Protein AF-A0A6I4XW15-F1 (afdb_monomer_lite)

pLDDT: mean 86.16, std 13.47, range [37.16, 97.31]

Secondary structure (DSSP, 8-state):
---SSTT---HHHHHHHH-----PPP----TT--TT--SS---EEEEESS-SSPPPTTS--EEPPHHHHHHHHHTSS--------STT---EEEEE--HHHHHHHH-HHHHTT--HHHHHHHHHHH---EEEEEEE----SS--EEEEEEEEGGGTEEEEEEEEE-SS-EEEEEEE--GGG---

Sequence (184 aa):
LQIDLNDRMTKADGISLLAKPTTVKLKLDFNGKTAGNTATNANSYSTDFTAKILKKPTDVWEEVSQADYNKMASRDDEGVKTGSTQSGVIPQQLAAFNLVEAAKKLIPQMFETFTTDEAVAFVRQNVQFFTINQRVKAAAPNNQTIKIAAYLPTTDNWVTQIQESAKEFSDFSIQINDQNFITD

Foldseek 3Di:
DDDDVVPCCDVVNVVVVVDDPDDDDFDQFLVVPDPPDCPRPVKFKFKDFADLDDDDPPDDTHTDHPVQSVCRNVVPVPHDDFYYPDPSTDIDMDIDHDQLVRVCVVCVVVCVPDDPVRSLVVSLVPDQKDKDKDWDWADDDPAGWDWDWFAQVVVRDTDTQDTGHHNDGDIDMDMDRDSSSSDD

Radius of gyration: 21.58 Å; chains: 1; bounding box: 84×34×44 Å

Organism: Enterococcus gallinarum (NCBI:txid1353)

Structure (mmCIF, N/CA/C/O backbone):
data_AF-A0A6I4XW15-F1
#
_entry.id   AF-A0A6I4XW15-F1
#
loop_
_atom_site.group_PDB
_atom_site.id
_atom_site.type_symbol
_atom_site.label_atom_id
_atom_site.label_alt_id
_atom_site.label_comp_id
_atom_site.label_asym_id
_atom_site.label_entity_id
_atom_site.label_seq_id
_atom_site.pdbx_PDB_ins_code
_atom_site.Cartn_x
_atom_site.Cartn_y
_atom_site.Cartn_z
_atom_site.occupancy
_atom_site.B_iso_or_equiv
_atom_site.auth_seq_id
_atom_site.auth_comp_id
_atom_site.auth_asym_id
_atom_site.auth_atom_id
_atom_site.pdbx_PDB_model_num
ATOM 1 N N . LEU A 1 1 ? -62.596 -10.611 18.828 1.00 37.16 1 LEU A N 1
ATOM 2 C CA . LEU A 1 1 ? -61.768 -10.758 17.615 1.00 37.16 1 LEU A CA 1
ATOM 3 C C . LEU A 1 1 ? -61.138 -9.409 17.368 1.00 37.16 1 LEU A C 1
ATOM 5 O O . LEU A 1 1 ? -61.841 -8.449 17.120 1.00 37.16 1 LEU A O 1
ATOM 9 N N . GLN A 1 2 ? -59.928 -9.258 17.871 1.00 42.34 2 GLN A N 1
ATOM 10 C CA . GLN A 1 2 ? -58.706 -9.602 17.147 1.00 42.34 2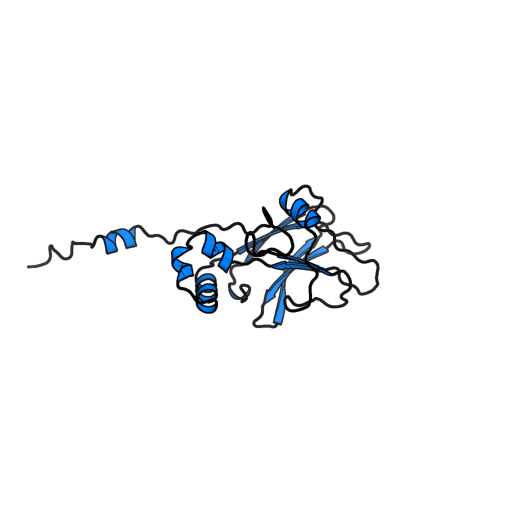 GLN A CA 1
ATOM 11 C C . GLN A 1 2 ? -58.218 -8.333 16.470 1.00 42.34 2 GLN A C 1
ATOM 13 O O . GLN A 1 2 ? -58.797 -7.893 15.491 1.00 42.34 2 GLN A O 1
ATOM 18 N N . ILE A 1 3 ? -57.098 -7.859 17.008 1.00 47.59 3 ILE A N 1
ATOM 19 C CA . ILE A 1 3 ? -55.997 -7.393 16.182 1.00 47.59 3 ILE A CA 1
ATOM 20 C C . ILE A 1 3 ? -56.336 -6.111 15.433 1.00 47.59 3 ILE A C 1
ATOM 22 O O . ILE A 1 3 ? -56.576 -6.137 14.238 1.00 47.59 3 ILE A O 1
ATOM 26 N N . ASP A 1 4 ? -56.281 -4.981 16.127 1.00 49.78 4 ASP A N 1
ATOM 27 C CA . ASP A 1 4 ? -55.991 -3.732 15.413 1.00 49.78 4 ASP A CA 1
ATOM 28 C C . ASP A 1 4 ? -55.017 -2.827 16.174 1.00 49.78 4 ASP A C 1
ATOM 30 O O . ASP A 1 4 ? -55.067 -1.605 16.140 1.00 49.78 4 ASP A O 1
ATOM 34 N N . LEU A 1 5 ? -54.124 -3.458 16.944 1.00 44.19 5 LEU A N 1
ATOM 35 C CA . LEU A 1 5 ? -52.960 -2.794 17.539 1.00 44.19 5 LEU A CA 1
ATOM 36 C C . LEU A 1 5 ? -51.659 -3.594 17.369 1.00 44.19 5 LEU A C 1
ATOM 38 O O . LEU A 1 5 ? -50.610 -3.123 17.798 1.00 44.19 5 LEU A O 1
ATOM 42 N N . ASN A 1 6 ? -51.698 -4.724 16.644 1.00 49.62 6 ASN A N 1
ATOM 43 C CA . ASN A 1 6 ? -50.500 -5.260 15.980 1.00 49.62 6 ASN A CA 1
ATOM 44 C C . ASN A 1 6 ? -50.010 -4.323 14.853 1.00 49.62 6 ASN A C 1
ATOM 46 O O . ASN A 1 6 ? -48.949 -4.564 14.295 1.00 49.62 6 ASN A O 1
ATOM 50 N N . ASP A 1 7 ? -50.752 -3.249 14.553 1.00 50.06 7 ASP A N 1
ATOM 51 C CA . ASP A 1 7 ? -50.459 -2.286 13.486 1.00 50.06 7 ASP A CA 1
ATOM 52 C C . ASP A 1 7 ? -49.642 -1.066 13.940 1.00 50.06 7 ASP A C 1
ATOM 54 O O . ASP A 1 7 ? -49.339 -0.161 13.162 1.00 50.06 7 ASP A O 1
ATOM 58 N N . ARG A 1 8 ? -49.210 -1.027 15.207 1.00 52.09 8 ARG A N 1
ATOM 59 C CA . ARG A 1 8 ? -48.255 -0.012 15.663 1.00 52.09 8 ARG A CA 1
ATOM 60 C C . ARG A 1 8 ? -46.839 -0.493 15.400 1.00 52.09 8 ARG A C 1
ATOM 62 O O . ARG A 1 8 ? -46.107 -0.807 16.333 1.00 52.09 8 ARG A O 1
ATOM 69 N N . MET A 1 9 ? -46.459 -0.490 14.126 1.00 53.6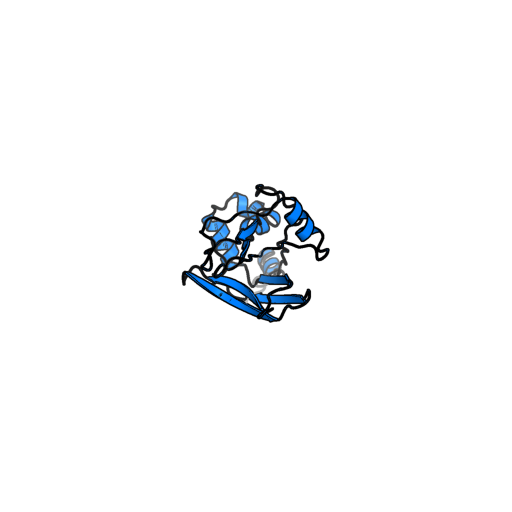2 9 MET A N 1
ATOM 70 C CA . MET A 1 9 ? -45.057 -0.409 13.726 1.00 53.62 9 MET A CA 1
ATOM 71 C C . MET A 1 9 ? -44.413 0.687 14.590 1.00 53.62 9 MET A C 1
ATOM 73 O O . MET A 1 9 ? -44.840 1.849 14.552 1.00 53.62 9 MET A O 1
ATOM 77 N N . THR A 1 10 ? -43.492 0.321 15.485 1.00 61.88 10 THR A N 1
ATOM 78 C CA . THR A 1 10 ? -42.910 1.312 16.391 1.00 61.88 10 THR A CA 1
ATOM 79 C C . THR A 1 10 ? -42.119 2.317 15.552 1.00 61.88 10 THR A C 1
ATOM 81 O O . THR A 1 10 ? -41.669 2.007 14.449 1.00 61.88 10 THR A O 1
ATOM 84 N N . LYS A 1 11 ? -41.918 3.550 16.035 1.00 55.16 11 LYS A N 1
ATOM 85 C CA . LYS A 1 11 ? -41.038 4.503 15.326 1.00 55.16 11 LYS A CA 1
ATOM 86 C C . LYS A 1 11 ? -39.648 3.897 15.062 1.00 55.16 11 LYS A C 1
ATOM 88 O O . LYS A 1 11 ? -39.026 4.252 14.070 1.00 55.16 11 LYS A O 1
ATOM 93 N N . ALA A 1 12 ? -39.199 2.970 15.913 1.00 52.84 12 ALA A N 1
ATOM 94 C CA . ALA A 1 12 ? -37.968 2.210 15.727 1.00 52.84 12 ALA A CA 1
ATOM 95 C C . ALA A 1 12 ? -38.064 1.205 14.561 1.00 52.84 12 ALA A C 1
ATOM 97 O O . ALA A 1 12 ? -37.153 1.163 13.740 1.00 52.84 12 ALA A O 1
ATOM 98 N N . ASP A 1 13 ? -39.181 0.483 14.423 1.00 51.72 13 ASP A N 1
ATOM 99 C CA . ASP A 1 13 ? -39.431 -0.432 13.294 1.00 51.72 13 ASP A CA 1
ATOM 100 C C . ASP A 1 13 ? -39.598 0.321 11.961 1.00 51.72 13 ASP A C 1
ATOM 102 O O . ASP A 1 13 ? -39.146 -0.125 10.911 1.00 51.72 13 ASP A O 1
ATOM 106 N N . GLY A 1 14 ? -40.197 1.516 11.989 1.00 54.34 14 GLY A N 1
ATOM 107 C CA . GLY A 1 14 ? -40.294 2.383 10.809 1.00 54.34 14 GLY A CA 1
ATOM 108 C C . GLY A 1 14 ? -38.947 2.967 10.369 1.00 54.34 14 GLY A C 1
ATOM 109 O O . GLY A 1 14 ? -38.696 3.104 9.173 1.00 54.34 14 GLY A O 1
ATOM 110 N N . ILE A 1 15 ? -38.056 3.277 11.318 1.00 54.47 15 ILE A N 1
ATOM 111 C CA . ILE A 1 15 ? -36.682 3.712 11.025 1.00 54.47 15 ILE A CA 1
ATOM 112 C C . ILE A 1 15 ? -35.841 2.536 10.510 1.00 54.47 15 ILE A C 1
ATOM 114 O O . ILE A 1 15 ? -35.055 2.731 9.585 1.00 54.47 15 ILE A O 1
ATOM 118 N N . SER A 1 16 ? -36.030 1.319 11.031 1.00 51.88 16 SER A N 1
ATOM 119 C CA . SER A 1 16 ? -35.301 0.132 10.559 1.00 51.88 16 SER A CA 1
ATOM 120 C C . SER A 1 16 ? -35.682 -0.266 9.124 1.00 51.88 16 SER A C 1
ATOM 122 O O . SER A 1 16 ? -34.813 -0.678 8.360 1.00 51.88 16 SER A O 1
ATOM 124 N N . LEU A 1 17 ? -36.938 -0.042 8.712 1.00 51.06 17 LEU A N 1
ATOM 125 C CA . LEU A 1 17 ? -37.410 -0.211 7.327 1.00 51.06 17 LEU A CA 1
ATOM 126 C C . LEU A 1 17 ? -36.839 0.825 6.338 1.00 51.06 17 LEU A C 1
ATOM 128 O O . LEU A 1 17 ? -36.727 0.539 5.144 1.00 51.06 17 LEU A O 1
ATOM 132 N N . LEU A 1 18 ? -36.471 2.020 6.816 1.00 54.81 18 LEU A N 1
ATOM 133 C CA . LEU A 1 18 ? -35.852 3.088 6.014 1.00 54.81 18 LEU A CA 1
ATOM 134 C C . LEU A 1 18 ? -34.316 3.029 6.022 1.00 54.81 18 LEU A C 1
ATOM 136 O O . LEU A 1 18 ? -33.671 3.563 5.117 1.00 54.81 18 LEU A O 1
ATOM 140 N N . ALA A 1 19 ? -33.726 2.362 7.012 1.00 54.78 19 ALA A N 1
ATOM 141 C CA . ALA A 1 19 ? -32.292 2.155 7.139 1.00 54.78 19 ALA A CA 1
ATOM 142 C C . ALA A 1 19 ? -31.825 1.023 6.215 1.00 54.78 19 ALA A C 1
ATOM 144 O O . ALA A 1 19 ? -31.449 -0.064 6.651 1.00 54.78 19 ALA A O 1
ATOM 145 N N . LYS A 1 20 ? -31.809 1.274 4.902 1.00 53.94 20 LYS A N 1
ATOM 146 C CA . LYS A 1 20 ? -30.953 0.463 4.031 1.00 53.94 20 LYS A CA 1
ATOM 147 C C . LYS A 1 20 ? -29.500 0.664 4.475 1.00 53.94 20 LYS A C 1
ATOM 149 O O . LYS A 1 20 ? -29.145 1.793 4.816 1.00 53.94 20 LYS A O 1
ATOM 154 N N . PRO A 1 21 ? -28.649 -0.376 4.443 1.00 61.25 21 PRO A N 1
ATOM 155 C CA . PRO A 1 21 ? -27.220 -0.201 4.651 1.00 61.25 21 PRO A CA 1
ATOM 156 C C . PRO A 1 21 ? -26.707 0.863 3.677 1.00 61.25 21 PRO A C 1
ATOM 158 O O . PRO A 1 21 ? -26.682 0.653 2.461 1.00 61.25 21 PRO A O 1
ATOM 161 N N . THR A 1 22 ? -26.354 2.038 4.192 1.00 66.38 22 THR A N 1
ATOM 162 C CA . THR A 1 22 ? -25.780 3.091 3.359 1.00 66.38 22 THR A CA 1
ATOM 163 C C . THR A 1 22 ? -24.342 2.703 3.074 1.00 66.38 22 THR A C 1
ATOM 165 O O . THR A 1 22 ? -23.514 2.631 3.977 1.00 66.38 22 THR A O 1
ATOM 168 N N . THR A 1 23 ? -24.034 2.449 1.805 1.00 74.44 23 THR A N 1
ATOM 169 C CA . THR A 1 23 ? -22.647 2.243 1.384 1.00 74.44 23 THR A CA 1
ATOM 170 C C . THR A 1 23 ? -21.946 3.593 1.356 1.00 74.44 23 THR A C 1
ATOM 172 O O . THR A 1 23 ? -22.259 4.444 0.521 1.00 74.44 23 THR A O 1
ATOM 175 N N . VAL A 1 24 ? -20.993 3.793 2.262 1.00 79.50 24 VAL A N 1
ATOM 176 C CA . VAL A 1 24 ? -20.148 4.989 2.281 1.00 79.50 24 VAL A CA 1
ATOM 177 C C . VAL A 1 24 ? -18.871 4.700 1.501 1.00 79.50 24 VAL A C 1
ATOM 179 O O . VAL A 1 24 ? -18.158 3.743 1.792 1.00 79.50 24 VAL A O 1
ATOM 182 N N . LYS A 1 25 ? -18.570 5.531 0.498 1.00 84.00 25 LYS A N 1
ATOM 183 C CA . LYS A 1 25 ? -17.299 5.463 -0.231 1.00 84.00 25 LYS A CA 1
ATOM 184 C C . LYS A 1 25 ? -16.271 6.342 0.470 1.00 84.00 25 LYS A C 1
ATOM 186 O O . LYS A 1 25 ? -16.452 7.554 0.555 1.00 84.00 25 LYS A O 1
ATOM 191 N N . LEU A 1 26 ? -15.186 5.728 0.927 1.00 86.06 26 LEU A N 1
ATOM 192 C CA . LEU A 1 26 ? -14.040 6.414 1.509 1.00 86.06 26 LEU A CA 1
ATOM 193 C C . LEU A 1 26 ? -12.896 6.476 0.503 1.00 86.06 26 LEU A C 1
ATOM 195 O O . LEU A 1 26 ? -12.497 5.457 -0.057 1.00 86.06 26 LEU A O 1
ATOM 199 N N . LYS A 1 27 ? -12.353 7.675 0.290 1.00 88.38 27 LYS A N 1
ATOM 200 C CA . LYS A 1 27 ? -11.131 7.858 -0.490 1.00 88.38 27 LYS A CA 1
ATOM 201 C C . LYS A 1 27 ? -9.941 7.880 0.464 1.00 88.38 27 LYS A C 1
ATOM 203 O O . LYS A 1 27 ? -9.816 8.798 1.268 1.00 88.38 27 LYS A O 1
ATOM 208 N N . LEU A 1 28 ? -9.080 6.875 0.355 1.00 90.19 28 LEU A N 1
ATOM 209 C CA . LEU A 1 28 ? -7.809 6.809 1.071 1.00 90.19 28 LEU A CA 1
ATOM 210 C C . LEU A 1 28 ? -6.725 7.283 0.107 1.00 90.19 28 LEU A C 1
ATOM 212 O O . LEU A 1 28 ? -6.375 6.583 -0.840 1.00 90.19 28 LEU A O 1
ATOM 216 N N . ASP A 1 29 ? -6.262 8.514 0.288 1.00 90.62 29 ASP A N 1
ATOM 217 C CA . ASP A 1 29 ? -5.184 9.087 -0.509 1.00 90.62 29 ASP A CA 1
ATOM 218 C C . ASP A 1 29 ? -4.178 9.830 0.379 1.00 90.62 29 ASP A C 1
ATOM 220 O O . ASP A 1 29 ? -4.266 9.815 1.613 1.00 90.62 29 ASP A O 1
ATOM 224 N N . PHE A 1 30 ? -3.183 10.438 -0.260 1.00 92.06 30 PHE A N 1
ATOM 225 C CA . PHE A 1 30 ? -2.118 11.180 0.407 1.00 92.06 30 PHE A CA 1
ATOM 226 C C . PHE A 1 30 ? -2.373 12.693 0.433 1.00 92.06 30 PHE A C 1
ATOM 228 O O . PHE A 1 30 ? -1.468 13.464 0.751 1.00 92.06 30 PHE A O 1
ATOM 235 N N . ASN A 1 31 ? -3.592 13.155 0.126 1.00 89.56 31 ASN A N 1
ATOM 236 C CA . ASN A 1 31 ? -3.896 14.578 0.230 1.00 89.56 31 ASN A CA 1
ATOM 237 C C . ASN A 1 31 ? -3.788 15.032 1.690 1.00 89.56 31 ASN A C 1
ATOM 239 O O . ASN A 1 31 ? -4.275 14.370 2.610 1.00 89.56 31 ASN A O 1
ATOM 243 N N . GLY A 1 32 ? -3.102 16.157 1.905 1.00 89.50 32 GLY A N 1
ATOM 244 C CA . GLY A 1 32 ? -2.836 16.690 3.244 1.00 89.50 32 GLY A CA 1
ATOM 245 C C . GLY A 1 32 ? -1.893 15.833 4.100 1.00 89.50 32 GLY A C 1
ATOM 246 O O . GLY A 1 32 ? -1.797 16.068 5.305 1.00 89.50 32 GLY A O 1
ATOM 247 N N . LYS A 1 33 ? -1.208 14.838 3.517 1.00 93.81 33 LYS A N 1
ATOM 248 C CA . LYS A 1 33 ? -0.217 14.024 4.224 1.00 93.81 33 LYS A CA 1
ATOM 249 C C . LYS A 1 33 ? 1.047 14.835 4.502 1.00 93.81 33 LYS A C 1
ATOM 251 O O . LYS A 1 33 ? 1.653 15.405 3.594 1.00 93.81 33 LYS A O 1
ATOM 256 N N . THR A 1 34 ? 1.462 14.826 5.767 1.00 94.88 34 THR A N 1
ATOM 257 C CA . THR A 1 34 ? 2.787 15.279 6.194 1.00 94.88 34 THR A CA 1
ATOM 258 C C . THR A 1 34 ? 3.660 14.063 6.514 1.00 94.88 34 THR A C 1
ATOM 260 O O . THR A 1 34 ? 3.232 13.189 7.273 1.00 94.88 34 THR A O 1
ATOM 263 N N . ALA A 1 35 ? 4.856 13.974 5.928 1.00 94.25 35 ALA A N 1
ATOM 264 C CA . ALA A 1 35 ? 5.791 12.866 6.161 1.00 94.25 35 ALA A CA 1
ATOM 265 C C . ALA A 1 35 ? 6.084 12.702 7.665 1.00 94.25 35 ALA A C 1
ATOM 267 O O . ALA A 1 35 ? 6.225 13.698 8.378 1.00 94.25 35 ALA A O 1
ATOM 268 N N . GLY A 1 36 ? 6.096 11.463 8.169 1.00 92.75 36 GLY A N 1
ATOM 269 C CA . GLY A 1 36 ? 6.267 11.159 9.596 1.00 92.75 36 GLY A CA 1
ATOM 270 C C . GLY A 1 36 ? 5.078 11.506 10.507 1.00 92.75 36 GLY A C 1
ATOM 271 O O . GLY A 1 36 ? 5.079 11.137 11.678 1.00 92.75 36 GLY A O 1
ATOM 272 N N . ASN A 1 37 ? 4.041 12.188 10.006 1.00 90.06 37 ASN A N 1
ATOM 273 C CA . ASN A 1 37 ? 2.848 12.531 10.783 1.00 90.06 37 ASN A CA 1
ATOM 274 C C . ASN A 1 37 ? 1.687 11.592 10.445 1.00 90.06 37 ASN A C 1
ATOM 276 O O . ASN A 1 37 ? 1.262 11.528 9.292 1.00 90.06 37 ASN A O 1
ATOM 280 N N . THR A 1 38 ? 1.152 10.897 11.447 1.00 87.81 38 THR A N 1
ATOM 281 C CA . THR A 1 38 ? -0.018 10.018 11.299 1.00 87.81 38 THR A CA 1
ATOM 282 C C . THR A 1 38 ? -1.324 10.636 11.802 1.00 87.81 38 THR A C 1
ATOM 284 O O . THR A 1 38 ? -2.394 10.131 11.479 1.00 87.81 38 THR A O 1
ATOM 287 N N . ALA A 1 39 ? -1.275 11.748 12.539 1.00 85.44 39 ALA A N 1
ATOM 288 C CA . ALA A 1 39 ? -2.451 12.371 13.144 1.00 85.44 39 ALA A CA 1
ATOM 289 C C . ALA A 1 39 ? -3.381 13.021 12.106 1.00 85.44 39 ALA A C 1
ATOM 291 O O . ALA A 1 39 ? -4.603 12.929 12.211 1.00 85.44 39 ALA A O 1
ATOM 292 N N . THR A 1 40 ? -2.827 13.680 11.084 1.00 84.12 40 THR A N 1
ATOM 293 C CA . THR A 1 40 ? -3.637 14.316 10.027 1.00 84.12 40 THR A CA 1
ATOM 294 C C . THR A 1 40 ? -4.031 13.321 8.942 1.00 84.12 40 THR A C 1
ATOM 296 O O . THR A 1 40 ? -5.185 13.284 8.503 1.00 84.12 40 THR A O 1
ATOM 299 N N . ASN A 1 41 ? -3.086 12.480 8.528 1.00 91.69 41 ASN A N 1
ATOM 300 C CA . ASN A 1 41 ? -3.275 11.417 7.554 1.00 91.69 41 ASN A CA 1
ATOM 301 C C . ASN A 1 41 ? -2.390 10.226 7.945 1.00 91.69 41 ASN A C 1
ATOM 303 O O . ASN A 1 41 ? -1.168 10.290 7.834 1.00 91.69 41 ASN A O 1
ATOM 307 N N . ALA A 1 42 ? -3.024 9.154 8.414 1.00 92.94 42 ALA A N 1
ATOM 308 C CA . ALA A 1 42 ? -2.352 7.950 8.890 1.00 92.94 42 ALA A CA 1
ATOM 309 C C . ALA A 1 42 ? -1.880 7.013 7.765 1.00 92.94 42 ALA A C 1
ATOM 311 O O . ALA A 1 42 ? -1.267 5.989 8.051 1.00 92.94 42 ALA A O 1
ATOM 312 N N . ASN A 1 43 ? -2.156 7.343 6.500 1.00 94.81 43 ASN A N 1
ATOM 313 C CA . ASN A 1 43 ? -1.651 6.578 5.366 1.00 94.81 43 ASN A CA 1
ATOM 314 C C . ASN A 1 43 ? -0.153 6.840 5.187 1.00 94.81 43 ASN A C 1
ATOM 316 O O . ASN A 1 43 ? 0.325 7.952 5.427 1.00 94.81 43 ASN A O 1
ATOM 320 N N . SER A 1 44 ? 0.574 5.841 4.700 1.00 95.06 44 SER A N 1
ATOM 321 C CA . SER A 1 44 ? 1.993 5.966 4.391 1.00 95.06 44 SER A CA 1
ATOM 322 C C . SER A 1 44 ? 2.338 5.366 3.035 1.00 95.06 44 SER A C 1
ATOM 324 O O . SER A 1 44 ? 1.653 4.482 2.512 1.00 95.06 44 SER A O 1
ATOM 326 N N . TYR A 1 45 ? 3.405 5.898 2.450 1.00 96.25 45 TYR A N 1
ATOM 327 C CA . TYR A 1 45 ? 4.030 5.362 1.257 1.00 96.25 45 TYR A CA 1
ATOM 328 C C . TYR A 1 45 ? 5.523 5.238 1.510 1.00 96.25 45 TYR A C 1
ATOM 330 O O . TYR A 1 45 ? 6.161 6.184 1.975 1.00 96.25 45 TYR A O 1
ATOM 338 N N . SER A 1 46 ? 6.078 4.085 1.181 1.00 97.31 46 SER A N 1
ATOM 339 C CA . SER A 1 46 ? 7.473 3.773 1.445 1.00 97.31 46 SER A CA 1
ATOM 340 C C . SER A 1 46 ? 8.118 3.125 0.238 1.00 97.31 46 SER A C 1
ATOM 342 O O . SER A 1 46 ? 7.442 2.570 -0.630 1.00 97.31 46 SER A O 1
ATOM 344 N N . THR A 1 47 ? 9.442 3.192 0.170 1.00 97.31 47 THR A N 1
ATOM 345 C CA . THR A 1 47 ? 10.204 2.630 -0.946 1.00 97.31 47 THR A CA 1
ATOM 346 C C . THR A 1 47 ? 11.406 1.842 -0.456 1.00 97.31 47 THR A C 1
ATOM 348 O O . THR A 1 47 ? 11.896 2.045 0.652 1.00 97.31 47 THR A O 1
ATOM 351 N N . ASP A 1 48 ? 11.878 0.927 -1.293 1.00 96.81 48 ASP A N 1
ATOM 352 C CA . ASP A 1 48 ? 13.147 0.240 -1.112 1.00 96.81 48 ASP A CA 1
ATOM 353 C C . ASP A 1 48 ? 13.781 -0.012 -2.484 1.00 96.81 48 ASP A C 1
ATOM 355 O O . ASP A 1 48 ? 13.118 -0.459 -3.419 1.00 96.81 48 ASP A O 1
ATOM 359 N N . PHE A 1 49 ? 15.068 0.293 -2.620 1.00 95.12 49 PHE A N 1
ATOM 360 C CA . PHE A 1 49 ? 15.841 0.085 -3.848 1.00 95.12 49 PHE A CA 1
ATOM 361 C C . PHE A 1 49 ? 17.130 -0.707 -3.591 1.00 95.12 49 PHE A C 1
ATOM 363 O O . PHE A 1 49 ? 18.092 -0.605 -4.354 1.00 95.12 49 PHE A O 1
ATOM 370 N N . THR A 1 50 ? 17.163 -1.484 -2.508 1.00 95.31 50 THR A N 1
ATOM 371 C CA . THR A 1 50 ? 18.339 -2.230 -2.037 1.00 95.31 50 THR A CA 1
ATOM 372 C C . THR A 1 50 ? 18.051 -3.714 -1.803 1.00 95.31 50 THR A C 1
ATOM 374 O O . THR A 1 50 ? 18.959 -4.542 -1.891 1.00 95.31 50 THR A O 1
ATOM 377 N N . ALA A 1 51 ? 16.794 -4.077 -1.550 1.00 95.44 51 ALA A N 1
ATOM 378 C CA . ALA A 1 51 ? 16.394 -5.433 -1.228 1.00 95.44 51 ALA A CA 1
ATOM 379 C C . ALA A 1 51 ? 16.547 -6.388 -2.420 1.00 95.44 51 ALA A C 1
ATOM 381 O O . ALA A 1 51 ? 16.180 -6.083 -3.555 1.00 95.44 51 ALA A O 1
ATOM 382 N N . LYS A 1 52 ? 17.061 -7.589 -2.137 1.00 95.06 52 LYS A N 1
ATOM 383 C CA . LYS A 1 52 ? 17.180 -8.696 -3.105 1.00 95.06 52 LYS A CA 1
ATOM 384 C C . LYS A 1 52 ? 16.007 -9.675 -3.063 1.00 95.06 52 LYS A C 1
ATOM 386 O O . LYS A 1 52 ? 15.936 -10.598 -3.868 1.00 95.06 52 LYS A O 1
ATOM 391 N N . ILE A 1 53 ? 15.107 -9.486 -2.104 1.00 93.75 53 ILE A N 1
ATOM 392 C CA . ILE A 1 53 ? 13.890 -10.271 -1.915 1.00 93.75 53 ILE A CA 1
ATOM 393 C C . ILE A 1 53 ? 12.703 -9.323 -1.767 1.00 93.75 53 ILE A C 1
ATOM 395 O O . ILE A 1 53 ? 12.880 -8.147 -1.438 1.00 93.75 53 ILE A O 1
ATOM 399 N N . LEU A 1 54 ? 11.502 -9.837 -2.023 1.00 93.25 54 LEU A N 1
ATOM 400 C CA . LEU A 1 54 ? 10.266 -9.104 -1.783 1.00 93.25 54 LEU A CA 1
ATOM 401 C C . LEU A 1 54 ? 10.080 -8.933 -0.272 1.00 93.25 54 LEU A C 1
ATOM 403 O O . LEU A 1 54 ? 10.020 -9.923 0.457 1.00 93.25 54 LEU A O 1
ATOM 407 N N . LYS A 1 55 ? 10.025 -7.686 0.182 1.00 95.69 55 LYS A N 1
ATOM 408 C CA . LYS A 1 55 ? 9.879 -7.344 1.594 1.00 95.69 55 LYS A CA 1
ATOM 409 C C . LYS A 1 55 ? 8.449 -7.568 2.060 1.00 95.69 55 LYS A C 1
ATOM 411 O O . LYS A 1 55 ? 7.486 -7.419 1.302 1.00 95.69 55 LYS A O 1
ATOM 416 N N . LYS A 1 56 ? 8.309 -7.903 3.333 1.00 94.25 56 LYS A N 1
ATOM 417 C CA . LYS A 1 56 ? 7.030 -7.963 4.035 1.00 94.25 56 LYS A CA 1
ATOM 418 C C . LYS A 1 56 ? 6.631 -6.569 4.515 1.00 94.25 56 LYS A C 1
ATOM 420 O O . LYS A 1 56 ? 7.506 -5.729 4.736 1.00 94.25 56 LYS A O 1
ATOM 425 N N . PRO A 1 57 ? 5.334 -6.308 4.748 1.00 93.56 57 PRO A N 1
ATOM 426 C CA . PRO A 1 57 ? 4.903 -5.053 5.364 1.00 93.56 57 PRO A CA 1
ATOM 427 C C . PRO A 1 57 ? 5.543 -4.786 6.734 1.00 93.56 57 PRO A C 1
ATOM 429 O O . PRO A 1 57 ? 5.747 -3.634 7.091 1.00 93.56 57 PRO A O 1
ATOM 432 N N . THR A 1 58 ? 5.896 -5.842 7.476 1.00 92.62 58 THR A N 1
ATOM 433 C CA . THR A 1 58 ? 6.531 -5.767 8.803 1.00 92.62 58 THR A CA 1
ATOM 434 C C . THR A 1 58 ? 8.043 -5.535 8.769 1.00 92.62 58 THR A C 1
ATOM 436 O O . THR A 1 58 ? 8.646 -5.352 9.824 1.00 92.62 58 THR A O 1
ATOM 439 N N . ASP A 1 59 ? 8.676 -5.594 7.594 1.00 95.19 59 ASP A N 1
ATOM 440 C CA . ASP A 1 59 ? 10.101 -5.282 7.470 1.00 95.19 59 ASP A CA 1
ATOM 441 C C . ASP A 1 59 ? 10.340 -3.775 7.659 1.00 95.19 59 ASP A C 1
ATOM 443 O O . ASP A 1 59 ? 9.420 -2.961 7.611 1.00 95.19 59 ASP A O 1
ATOM 447 N N . VAL A 1 60 ? 11.593 -3.368 7.854 1.00 94.69 60 VAL A N 1
ATOM 448 C CA . VAL A 1 60 ? 11.943 -1.943 7.959 1.00 94.69 60 VAL A CA 1
ATOM 449 C C . VAL A 1 60 ? 11.811 -1.288 6.591 1.00 94.69 60 VAL A C 1
ATOM 451 O O . VAL A 1 60 ? 12.544 -1.673 5.690 1.00 94.69 60 VAL A O 1
ATOM 454 N N . TRP A 1 61 ? 10.936 -0.297 6.425 1.00 96.44 61 TRP A N 1
ATOM 455 C CA . TRP A 1 61 ? 10.757 0.464 5.182 1.00 96.44 61 TRP A CA 1
ATOM 456 C C . TRP A 1 61 ? 11.099 1.944 5.359 1.00 96.44 61 TRP A C 1
ATOM 458 O O . TRP A 1 61 ? 10.826 2.517 6.408 1.00 96.44 61 TRP A O 1
ATOM 468 N N . GLU A 1 62 ? 11.614 2.572 4.301 1.00 96.00 62 GLU A N 1
ATOM 469 C CA . GLU A 1 62 ? 11.888 4.012 4.275 1.00 96.00 62 GLU A CA 1
ATOM 470 C C . GLU A 1 62 ? 10.664 4.764 3.739 1.00 96.00 62 GLU A C 1
ATOM 472 O O . GLU A 1 62 ? 10.297 4.603 2.569 1.00 96.00 62 GLU A O 1
ATOM 477 N N . GLU A 1 63 ? 10.013 5.560 4.594 1.00 96.81 63 GLU A N 1
ATOM 478 C CA . GLU A 1 63 ? 8.912 6.443 4.183 1.00 96.81 63 GLU A CA 1
ATOM 479 C C . GLU A 1 63 ? 9.418 7.472 3.162 1.00 96.81 63 GLU A C 1
ATOM 481 O O . GLU A 1 63 ? 10.532 7.992 3.266 1.00 96.81 63 GLU A O 1
ATOM 486 N N . VAL A 1 64 ? 8.596 7.781 2.160 1.00 96.69 64 VAL A N 1
ATOM 487 C CA . VAL A 1 64 ? 8.949 8.794 1.163 1.00 96.69 64 VAL A CA 1
ATOM 488 C C . VAL A 1 64 ? 9.002 10.202 1.754 1.00 96.69 64 VAL A C 1
ATOM 490 O O . VAL A 1 64 ? 8.388 10.523 2.773 1.00 96.69 64 VAL A O 1
ATOM 493 N N . SER A 1 65 ? 9.729 11.079 1.064 1.00 95.75 65 SER A N 1
ATOM 494 C CA . SER A 1 65 ? 9.873 12.475 1.464 1.00 95.75 65 SER A CA 1
ATOM 495 C C . SER A 1 65 ? 8.555 13.256 1.359 1.00 95.75 65 SER A C 1
ATOM 497 O O . SER A 1 65 ? 7.638 12.891 0.620 1.00 95.75 65 SER A O 1
ATOM 499 N N . GLN A 1 66 ? 8.483 14.418 2.019 1.00 95.38 66 GLN A N 1
ATOM 500 C CA . GLN A 1 66 ? 7.356 15.340 1.837 1.00 95.38 66 GLN A CA 1
ATOM 501 C C . GLN A 1 66 ? 7.176 15.764 0.371 1.00 95.38 66 GLN A C 1
ATOM 503 O O . GLN A 1 66 ? 6.049 15.931 -0.089 1.00 95.38 66 GLN A O 1
ATOM 508 N N . ALA A 1 67 ? 8.274 15.936 -0.371 1.00 94.38 67 ALA A N 1
ATOM 509 C CA . ALA A 1 67 ? 8.214 16.312 -1.780 1.00 94.38 67 ALA A CA 1
ATOM 510 C C . ALA A 1 67 ? 7.519 15.231 -2.620 1.00 94.38 67 ALA A C 1
ATOM 512 O O . ALA A 1 67 ? 6.736 15.552 -3.508 1.00 94.38 67 ALA A O 1
ATOM 513 N N . ASP A 1 68 ? 7.749 13.959 -2.307 1.00 95.19 68 ASP A N 1
ATOM 514 C CA . ASP A 1 68 ? 7.109 12.842 -2.998 1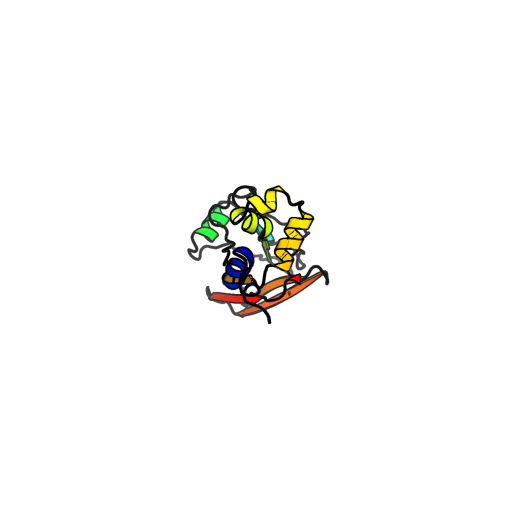.00 95.19 68 ASP A CA 1
ATOM 515 C C . ASP A 1 68 ? 5.629 12.703 -2.627 1.00 95.19 68 ASP A C 1
ATOM 517 O O . ASP A 1 68 ? 4.799 12.478 -3.508 1.00 95.19 68 ASP A O 1
ATOM 521 N N . TYR A 1 69 ? 5.259 12.943 -1.363 1.00 94.94 69 TYR A N 1
ATOM 522 C CA . TYR A 1 69 ? 3.846 13.075 -0.990 1.00 94.94 69 TYR A CA 1
ATOM 523 C C . TYR A 1 69 ? 3.145 14.200 -1.755 1.00 94.94 69 TYR A C 1
ATOM 525 O O . TYR A 1 69 ? 2.030 14.005 -2.238 1.00 94.94 69 TYR A O 1
ATOM 533 N N . ASN A 1 70 ? 3.806 15.347 -1.930 1.00 93.06 70 ASN A N 1
ATOM 534 C CA . ASN A 1 70 ? 3.246 16.464 -2.688 1.00 93.06 70 ASN A CA 1
ATOM 535 C C . ASN A 1 70 ? 3.004 16.091 -4.164 1.00 93.06 70 ASN A C 1
ATOM 537 O O . ASN A 1 70 ? 1.951 16.438 -4.691 1.00 93.06 70 ASN A O 1
ATOM 541 N N . LYS A 1 71 ? 3.907 15.327 -4.799 1.00 92.12 71 LYS A N 1
ATOM 542 C CA . LYS A 1 71 ? 3.712 14.797 -6.167 1.00 92.12 71 LYS A CA 1
ATOM 543 C C . LYS A 1 71 ? 2.548 13.807 -6.253 1.00 92.12 71 LYS A C 1
ATOM 545 O O . LYS A 1 71 ? 1.742 13.828 -7.179 1.00 92.12 71 LYS A O 1
ATOM 550 N N . MET A 1 72 ? 2.426 12.914 -5.269 1.00 90.31 72 MET A N 1
ATOM 551 C CA . MET A 1 72 ? 1.300 11.972 -5.223 1.00 90.31 72 MET A CA 1
ATOM 552 C C . MET A 1 72 ? -0.046 12.686 -5.028 1.00 90.31 72 MET A C 1
ATOM 554 O O . MET A 1 72 ? -1.070 12.219 -5.533 1.00 90.31 72 MET A O 1
ATOM 558 N N . ALA A 1 73 ? -0.049 13.815 -4.316 1.00 88.69 73 ALA A N 1
ATOM 559 C CA . ALA A 1 73 ? -1.220 14.668 -4.157 1.00 88.69 73 ALA A CA 1
ATOM 560 C C . ALA A 1 73 ? -1.543 15.469 -5.435 1.00 88.69 73 ALA A C 1
ATOM 562 O O . ALA A 1 73 ? -2.718 15.580 -5.789 1.00 88.69 73 ALA A O 1
ATOM 563 N N . SER A 1 74 ? -0.531 15.982 -6.151 1.00 84.25 74 SER A N 1
ATOM 564 C CA . SER A 1 74 ? -0.714 16.773 -7.381 1.00 84.25 74 SER A CA 1
ATOM 565 C C . SER A 1 74 ? -1.171 15.943 -8.583 1.00 84.25 74 SER A C 1
ATOM 567 O O . SER A 1 74 ? -1.916 16.462 -9.413 1.00 84.25 74 SER A O 1
ATOM 569 N N . ARG A 1 75 ? -0.792 14.655 -8.654 1.00 75.50 75 ARG A N 1
ATOM 570 C CA . ARG A 1 75 ? -1.128 13.732 -9.762 1.00 75.50 75 ARG A CA 1
ATOM 571 C C . ARG A 1 75 ? -0.645 14.226 -11.137 1.00 75.50 75 ARG A C 1
ATOM 573 O O . ARG A 1 75 ? -1.335 14.057 -12.137 1.00 75.50 75 ARG A O 1
ATOM 580 N N . ASP A 1 76 ? 0.539 14.819 -11.181 1.00 75.38 76 ASP A N 1
ATOM 581 C CA . ASP A 1 76 ? 1.159 15.457 -12.354 1.00 75.38 76 ASP A CA 1
ATOM 582 C C . ASP A 1 76 ? 2.141 14.551 -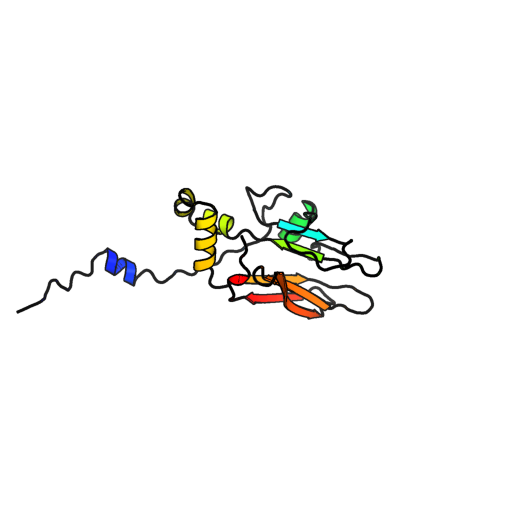13.127 1.00 75.38 76 ASP A C 1
ATOM 584 O O . ASP A 1 76 ? 3.046 15.039 -13.799 1.00 75.38 76 ASP A O 1
ATOM 588 N N . ASP A 1 77 ? 1.985 13.227 -13.036 1.00 79.50 77 ASP A N 1
ATOM 589 C CA . ASP A 1 77 ? 2.894 12.230 -13.624 1.00 79.50 77 ASP A CA 1
ATOM 590 C C . ASP A 1 77 ? 4.367 12.333 -13.150 1.00 79.50 77 ASP A C 1
ATOM 592 O O . ASP A 1 77 ? 5.239 11.623 -13.662 1.00 79.50 77 ASP A O 1
ATOM 596 N N . GLU A 1 78 ? 4.675 13.130 -12.115 1.00 81.31 78 GLU A N 1
ATOM 597 C CA . GLU A 1 78 ? 6.013 13.142 -11.513 1.00 81.31 78 GLU A CA 1
ATOM 598 C C . GLU A 1 78 ? 6.218 11.997 -10.514 1.00 81.31 78 GLU A C 1
ATOM 600 O O . GLU A 1 78 ? 7.310 11.421 -10.481 1.00 81.31 78 GLU A O 1
ATOM 605 N N . GLY A 1 79 ? 5.158 11.634 -9.776 1.00 84.12 79 GLY A N 1
ATOM 606 C CA . GLY A 1 79 ? 5.021 10.431 -8.943 1.00 84.12 79 GLY A CA 1
ATOM 607 C C . GLY A 1 79 ? 6.191 10.097 -8.004 1.00 84.12 79 GLY A C 1
ATOM 608 O O . GLY A 1 79 ? 7.108 10.884 -7.774 1.00 84.12 79 GLY A O 1
ATOM 609 N N . VAL A 1 80 ? 6.167 8.881 -7.450 1.00 92.62 80 VAL A N 1
ATOM 610 C CA . VAL A 1 80 ? 7.296 8.316 -6.693 1.00 92.62 80 VAL A CA 1
ATOM 611 C C . VAL A 1 80 ? 8.101 7.408 -7.611 1.00 92.62 80 VAL A C 1
ATOM 613 O O . VAL A 1 80 ? 7.571 6.444 -8.165 1.00 92.62 80 VAL A O 1
ATOM 616 N N . LYS A 1 81 ? 9.397 7.690 -7.756 1.00 92.50 81 LYS A N 1
ATOM 617 C CA . LYS A 1 81 ? 10.307 6.911 -8.603 1.00 92.50 81 LYS A CA 1
ATOM 618 C C . LYS A 1 81 ? 11.203 6.041 -7.731 1.00 92.50 81 LYS A C 1
ATOM 620 O O . LYS A 1 81 ? 11.947 6.555 -6.904 1.00 92.50 81 LYS A O 1
ATOM 625 N N . THR A 1 82 ? 11.172 4.733 -7.960 1.00 93.56 82 THR A N 1
ATOM 626 C CA . THR A 1 82 ? 12.040 3.771 -7.271 1.00 93.56 82 THR A CA 1
ATOM 627 C C . THR A 1 82 ? 12.685 2.873 -8.312 1.00 93.56 82 THR A C 1
ATOM 629 O O . THR A 1 82 ? 11.999 2.246 -9.114 1.00 93.56 82 THR A O 1
ATOM 632 N N . GLY A 1 83 ? 14.013 2.838 -8.332 1.00 92.81 83 GLY A N 1
ATOM 633 C CA . GLY A 1 83 ? 14.781 2.095 -9.323 1.00 92.81 83 GLY A CA 1
ATOM 634 C C . GLY A 1 83 ? 16.169 1.756 -8.800 1.00 92.81 83 GLY A C 1
ATOM 635 O O . GLY A 1 83 ? 16.657 2.388 -7.867 1.00 92.81 83 GLY A O 1
ATOM 636 N N . SER A 1 84 ? 16.802 0.752 -9.399 1.00 92.06 84 SER A N 1
ATOM 637 C CA . SER A 1 84 ? 18.159 0.334 -9.053 1.00 92.06 84 SER A CA 1
ATOM 638 C C . SER A 1 84 ? 18.898 -0.144 -10.297 1.00 92.06 84 SER A C 1
ATOM 640 O O . SER A 1 84 ? 18.299 -0.720 -11.203 1.00 92.06 84 SER A O 1
ATOM 642 N N . THR A 1 85 ? 20.206 0.098 -10.335 1.00 91.69 85 THR A N 1
ATOM 643 C CA . THR A 1 85 ? 21.125 -0.428 -11.357 1.00 91.69 85 THR A CA 1
ATOM 644 C C . THR A 1 85 ? 21.877 -1.669 -10.874 1.00 91.69 85 THR A C 1
ATOM 646 O O . THR A 1 85 ? 22.627 -2.276 -11.638 1.00 91.69 85 THR A O 1
ATOM 649 N N . GLN A 1 86 ? 21.697 -2.056 -9.608 1.00 92.25 86 GLN A N 1
ATOM 650 C CA . GLN A 1 86 ? 22.391 -3.190 -9.009 1.00 92.25 86 GLN A CA 1
ATOM 651 C C . GLN A 1 86 ? 21.746 -4.516 -9.427 1.00 92.25 86 GLN A C 1
ATOM 653 O O . GLN A 1 86 ? 20.527 -4.683 -9.378 1.00 92.25 86 GLN A O 1
ATOM 658 N N . SER A 1 87 ? 22.580 -5.490 -9.796 1.00 89.25 87 SER A N 1
ATOM 659 C CA . SER A 1 87 ? 22.115 -6.828 -10.171 1.00 89.25 87 SER A CA 1
ATOM 660 C C . SER A 1 87 ? 21.420 -7.536 -9.003 1.00 89.25 87 SER A C 1
ATOM 662 O O . SER A 1 87 ? 21.942 -7.587 -7.887 1.00 89.25 87 SER A O 1
ATOM 664 N N . GLY A 1 88 ? 20.244 -8.107 -9.278 1.00 89.19 88 GLY A N 1
ATOM 665 C CA . GLY A 1 88 ? 19.460 -8.887 -8.317 1.00 89.19 88 GLY A CA 1
ATOM 666 C C . GLY A 1 88 ? 18.695 -8.064 -7.279 1.00 89.19 88 GLY A C 1
ATOM 667 O O . GLY A 1 88 ? 18.078 -8.653 -6.398 1.00 89.19 88 GLY A O 1
ATOM 668 N N . VAL A 1 89 ? 18.720 -6.732 -7.365 1.00 93.38 89 VAL A N 1
ATOM 669 C CA . VAL A 1 89 ? 17.871 -5.866 -6.543 1.00 93.38 89 VAL A CA 1
ATOM 670 C C . VAL A 1 89 ? 16.481 -5.759 -7.158 1.00 93.38 89 VAL A C 1
ATOM 672 O O . VAL A 1 89 ? 16.333 -5.652 -8.375 1.00 93.38 89 VAL A O 1
ATOM 675 N N . ILE A 1 90 ? 15.466 -5.750 -6.300 1.00 91.12 90 ILE A N 1
ATOM 676 C CA . ILE A 1 90 ? 14.066 -5.574 -6.665 1.00 91.12 90 ILE A CA 1
ATOM 677 C C . ILE A 1 90 ? 13.618 -4.227 -6.086 1.00 91.12 90 ILE A C 1
ATOM 679 O O . ILE A 1 90 ? 13.356 -4.157 -4.883 1.00 91.12 90 ILE A O 1
ATOM 683 N N . PRO A 1 91 ? 13.544 -3.155 -6.899 1.00 93.81 91 PRO A N 1
ATOM 684 C CA . PRO A 1 91 ? 12.944 -1.894 -6.482 1.00 93.81 91 PRO A CA 1
ATOM 685 C C . PRO A 1 91 ? 11.474 -2.109 -6.120 1.00 93.81 91 PRO A C 1
ATOM 687 O O . PRO A 1 91 ? 10.716 -2.684 -6.902 1.00 93.81 91 PRO A O 1
ATOM 690 N N . GLN A 1 92 ? 11.081 -1.677 -4.929 1.00 95.75 92 GLN A N 1
ATOM 691 C CA . GLN A 1 92 ? 9.771 -1.946 -4.349 1.00 95.75 92 GLN A CA 1
ATOM 692 C C . GLN A 1 92 ? 9.180 -0.681 -3.739 1.00 95.75 92 GLN A C 1
ATOM 694 O O . GLN A 1 92 ? 9.894 0.194 -3.250 1.00 95.75 92 GLN A O 1
ATOM 699 N N . GLN A 1 93 ? 7.855 -0.608 -3.750 1.00 96.19 93 GLN A N 1
ATOM 700 C CA . GLN A 1 93 ? 7.083 0.451 -3.117 1.00 96.19 93 GLN A CA 1
ATOM 701 C C . GLN A 1 93 ? 5.984 -0.196 -2.275 1.00 96.19 93 GLN A C 1
ATOM 703 O O . GLN A 1 93 ? 5.418 -1.212 -2.682 1.00 96.19 93 GLN A O 1
ATOM 708 N N . LEU A 1 94 ? 5.693 0.382 -1.115 1.00 96.25 94 LEU A N 1
ATOM 709 C CA . LEU A 1 94 ? 4.659 -0.081 -0.199 1.00 96.25 94 LEU A CA 1
ATOM 710 C C . LEU A 1 94 ? 3.712 1.075 0.104 1.00 96.25 94 LEU A C 1
ATOM 712 O O . LEU A 1 94 ? 4.139 2.094 0.637 1.00 96.25 94 LEU A O 1
ATOM 716 N N . ALA A 1 95 ? 2.430 0.892 -0.196 1.00 94.56 95 ALA A N 1
ATOM 717 C CA . ALA A 1 95 ? 1.369 1.768 0.278 1.00 94.56 95 ALA A CA 1
ATOM 718 C C . ALA A 1 95 ? 0.648 1.095 1.449 1.00 94.56 95 ALA A C 1
ATOM 720 O O . ALA A 1 95 ? 0.184 -0.037 1.306 1.00 94.56 95 ALA A O 1
ATOM 721 N N . ALA A 1 96 ? 0.520 1.796 2.573 1.00 94.25 96 ALA A N 1
ATOM 722 C CA . ALA A 1 96 ? -0.265 1.354 3.718 1.00 94.25 96 ALA A CA 1
ATOM 723 C C . ALA A 1 96 ? -1.369 2.374 4.008 1.00 94.25 96 ALA A C 1
ATOM 725 O O . ALA A 1 96 ? -1.123 3.580 4.086 1.00 94.25 96 ALA A O 1
ATOM 726 N N . PHE A 1 97 ? -2.601 1.888 4.152 1.00 93.31 97 PHE A N 1
ATOM 727 C CA . PHE A 1 97 ? -3.776 2.729 4.353 1.00 93.31 97 PHE A CA 1
ATOM 728 C C . PHE A 1 97 ? -4.461 2.371 5.664 1.00 93.31 97 PHE A C 1
ATOM 730 O O . PHE A 1 97 ? -4.780 1.208 5.904 1.00 93.31 97 PHE A O 1
ATOM 737 N N . ASN A 1 98 ? -4.719 3.375 6.500 1.00 92.44 98 ASN A N 1
ATOM 738 C CA . ASN A 1 98 ? -5.317 3.158 7.810 1.00 92.44 98 ASN A CA 1
ATOM 739 C C . ASN A 1 98 ? -6.841 3.334 7.740 1.00 92.44 98 ASN A C 1
ATOM 741 O O . ASN A 1 98 ? -7.376 4.445 7.790 1.00 92.44 98 ASN A O 1
ATOM 745 N N . LEU A 1 99 ? -7.541 2.208 7.610 1.00 90.00 99 LEU A N 1
ATOM 746 C CA . LEU A 1 99 ? -8.999 2.169 7.516 1.00 90.00 99 LEU A CA 1
ATOM 747 C C . LEU A 1 99 ? -9.692 2.580 8.823 1.00 90.00 99 LEU A C 1
ATOM 749 O O . LEU A 1 99 ? -10.756 3.195 8.770 1.00 90.00 99 LEU A O 1
ATOM 753 N N . VAL A 1 100 ? -9.094 2.283 9.980 1.00 90.25 100 VAL A N 1
ATOM 754 C CA . VAL A 1 100 ? -9.640 2.657 11.294 1.00 90.25 100 VAL A CA 1
ATOM 755 C C . VAL A 1 100 ? -9.660 4.173 11.451 1.00 90.25 100 VAL A C 1
ATOM 757 O O . VAL A 1 100 ? -10.701 4.744 11.764 1.00 90.25 100 VAL A O 1
ATOM 760 N N . GLU A 1 101 ? -8.548 4.849 11.166 1.00 90.75 101 GLU A N 1
ATOM 761 C CA . GLU A 1 101 ? -8.474 6.312 11.225 1.00 90.75 101 GLU A CA 1
ATOM 762 C C . GLU A 1 101 ? -9.390 6.978 10.189 1.00 90.75 101 GLU A C 1
ATOM 764 O O . GLU A 1 101 ? -9.992 8.021 10.455 1.00 90.75 101 GLU A O 1
ATOM 769 N N . ALA A 1 102 ? -9.571 6.361 9.019 1.00 88.56 102 ALA A N 1
ATOM 770 C CA . ALA A 1 102 ? -10.545 6.835 8.041 1.00 88.56 102 ALA A CA 1
ATOM 771 C C . ALA A 1 102 ? -11.995 6.695 8.539 1.00 88.56 102 ALA A C 1
ATOM 773 O O . ALA A 1 102 ? -12.794 7.616 8.367 1.00 88.56 102 ALA A O 1
ATOM 774 N N . ALA A 1 103 ? -12.331 5.579 9.190 1.00 87.81 103 ALA A N 1
ATOM 775 C CA . ALA A 1 103 ? -13.654 5.348 9.763 1.00 87.81 103 ALA A CA 1
ATOM 776 C C . ALA A 1 103 ? -13.940 6.276 10.960 1.00 87.81 103 ALA A C 1
ATOM 778 O O . ALA A 1 103 ? -15.026 6.855 11.036 1.00 87.81 103 ALA A O 1
ATOM 779 N N . LYS A 1 104 ? -12.949 6.510 11.834 1.00 88.25 104 LYS A N 1
ATOM 780 C CA . LYS A 1 104 ? -13.022 7.472 12.950 1.00 88.25 104 LYS A CA 1
ATOM 781 C C . LYS A 1 104 ? -13.413 8.873 12.492 1.00 88.25 104 LYS A C 1
ATOM 783 O O . LYS A 1 104 ? -14.220 9.523 13.142 1.00 88.25 104 LYS A O 1
ATOM 788 N N . LYS A 1 105 ? -12.892 9.335 11.352 1.00 84.81 105 LYS A N 1
ATOM 789 C CA . LYS A 1 105 ? -13.240 10.655 10.797 1.00 84.81 105 LYS A CA 1
ATOM 790 C C . LYS A 1 105 ? -14.704 10.769 10.364 1.00 84.81 105 LYS A C 1
ATOM 792 O O . LYS A 1 105 ? -15.231 11.876 10.338 1.00 84.81 105 LYS A O 1
ATOM 797 N N . LEU A 1 106 ? -15.354 9.659 10.013 1.00 83.31 106 LEU A N 1
ATOM 798 C CA . LEU A 1 106 ? -16.765 9.655 9.618 1.00 83.31 106 LEU A CA 1
ATOM 799 C C . LEU A 1 106 ? -17.711 9.600 10.817 1.00 83.31 106 LEU A C 1
ATOM 801 O O . LEU A 1 106 ? -18.729 10.288 10.831 1.00 83.31 106 LEU A O 1
ATOM 805 N N . ILE A 1 107 ? -17.398 8.745 11.789 1.00 84.69 107 ILE A N 1
ATOM 806 C CA . ILE A 1 107 ? -18.276 8.421 12.922 1.00 84.69 107 ILE A CA 1
ATOM 807 C C . ILE A 1 107 ? -17.482 8.416 14.239 1.00 84.69 107 ILE A C 1
ATOM 809 O O . ILE A 1 107 ? -17.423 7.390 14.917 1.00 84.69 107 ILE A O 1
ATOM 813 N N . PRO A 1 108 ? -16.876 9.554 14.633 1.00 85.75 108 PRO A N 1
ATOM 814 C CA . PRO A 1 108 ? -15.937 9.609 15.761 1.00 85.75 108 PRO A CA 1
ATOM 815 C C . PRO A 1 108 ? -16.557 9.095 17.062 1.00 85.75 108 PRO A C 1
ATOM 817 O O . PRO A 1 108 ? -15.940 8.318 17.781 1.00 85.75 108 PRO A O 1
ATOM 820 N N . GLN A 1 109 ? -17.832 9.418 17.275 1.00 85.50 109 GLN A N 1
ATOM 821 C CA . GLN A 1 109 ? -18.613 9.084 18.469 1.00 85.50 109 GLN A CA 1
ATOM 822 C C . GLN A 1 109 ? -18.689 7.572 18.740 1.00 85.50 109 GLN A C 1
ATOM 824 O O . GLN A 1 109 ? -18.793 7.160 19.888 1.00 85.50 109 GLN A O 1
ATOM 829 N N . MET A 1 110 ? -18.637 6.734 17.694 1.00 81.88 110 MET A N 1
ATOM 830 C CA . MET A 1 110 ? -18.617 5.274 17.859 1.00 81.88 110 MET A CA 1
ATOM 831 C C . MET A 1 110 ? -17.242 4.764 18.294 1.00 81.88 110 MET A C 1
ATOM 833 O O . MET A 1 110 ? -17.148 3.832 19.085 1.00 81.88 110 MET A O 1
ATOM 837 N N . PHE A 1 111 ? -16.175 5.371 17.778 1.00 87.88 111 PHE A N 1
ATOM 838 C CA . PHE A 1 111 ? -14.807 4.922 18.023 1.00 87.88 111 PHE A CA 1
ATOM 839 C C . PHE A 1 111 ? -14.202 5.482 19.315 1.00 87.88 111 PHE A C 1
ATOM 841 O O . PHE A 1 111 ? -13.197 4.951 19.772 1.00 87.88 111 PHE A O 1
ATOM 848 N N . GLU A 1 112 ? -14.795 6.515 19.921 1.00 86.19 112 GLU A N 1
ATOM 849 C CA . GLU A 1 112 ? -14.371 7.054 21.226 1.00 86.19 112 GLU A CA 1
ATOM 850 C C . GLU A 1 112 ? -14.420 6.005 22.344 1.00 86.19 112 GLU A C 1
ATOM 852 O O . GLU A 1 112 ? -13.605 6.038 23.263 1.00 86.19 112 GLU A O 1
ATOM 857 N N . THR A 1 113 ? -15.361 5.064 22.255 1.00 86.50 113 THR A N 1
ATOM 858 C CA . THR A 1 113 ? -15.528 3.987 23.238 1.00 86.50 113 THR A CA 1
ATOM 859 C C . THR A 1 113 ? -14.828 2.690 22.847 1.00 86.50 113 THR A C 1
ATOM 861 O O . THR A 1 113 ? -14.805 1.765 23.652 1.00 86.50 113 THR A O 1
ATOM 864 N N . PHE A 1 114 ? -14.299 2.591 21.624 1.00 90.12 114 PHE A N 1
ATOM 865 C CA . PHE A 1 114 ? -13.670 1.367 21.133 1.00 90.12 114 PHE A CA 1
ATOM 866 C C . PHE A 1 114 ? -12.205 1.289 21.557 1.00 90.12 114 PHE A C 1
ATOM 868 O O . PHE A 1 114 ? -11.433 2.239 21.420 1.00 90.12 114 PHE A O 1
ATOM 875 N N . THR A 1 115 ? -11.799 0.103 21.988 1.00 91.62 115 THR A N 1
ATOM 876 C CA . THR A 1 115 ? -10.399 -0.320 21.974 1.00 91.62 115 THR A CA 1
ATOM 877 C C . THR A 1 115 ? -9.891 -0.460 20.534 1.00 91.62 115 THR A C 1
ATOM 879 O O . THR A 1 115 ? -10.667 -0.511 19.574 1.00 91.62 115 THR A O 1
ATOM 882 N N . THR A 1 116 ? -8.570 -0.544 20.357 1.00 87.75 116 THR A N 1
ATOM 883 C CA . THR A 1 116 ? -7.964 -0.763 19.033 1.00 87.75 116 THR A CA 1
ATOM 884 C C . THR A 1 116 ? -8.497 -2.035 18.369 1.00 87.75 116 THR A C 1
ATOM 886 O O . THR A 1 116 ? -8.890 -1.990 17.205 1.00 87.75 116 THR A O 1
ATOM 889 N N . ASP A 1 117 ? -8.590 -3.137 19.114 1.00 89.38 117 ASP A N 1
ATOM 890 C CA . ASP A 1 117 ? -9.047 -4.426 18.584 1.00 89.38 117 ASP A CA 1
ATOM 891 C C . ASP A 1 117 ? -10.520 -4.378 18.160 1.00 89.38 117 ASP A C 1
ATOM 893 O O . ASP A 1 117 ? -10.885 -4.891 17.101 1.00 89.38 117 ASP A O 1
ATOM 897 N N . GLU A 1 118 ? -11.372 -3.703 18.939 1.00 92.31 118 GLU A N 1
ATOM 898 C CA . GLU A 1 118 ? -12.782 -3.492 18.590 1.00 92.31 118 GLU A CA 1
ATOM 899 C C . GLU A 1 118 ? -12.929 -2.638 17.328 1.00 92.31 118 GLU A C 1
ATOM 901 O O . GLU A 1 118 ? -13.749 -2.943 16.461 1.00 92.31 118 GLU A O 1
ATOM 906 N N . ALA A 1 119 ? -12.100 -1.602 17.184 1.00 90.88 119 ALA A N 1
ATOM 907 C CA . ALA A 1 119 ? -12.082 -0.759 15.998 1.00 90.88 119 ALA A CA 1
ATOM 908 C C . ALA A 1 119 ? -11.666 -1.539 14.739 1.00 90.88 119 ALA A C 1
ATOM 910 O O . ALA A 1 119 ? -12.318 -1.415 13.698 1.00 90.88 119 ALA A O 1
ATOM 911 N N . VAL A 1 120 ? -10.623 -2.371 14.834 1.00 89.31 120 VAL A N 1
ATOM 912 C CA . VAL A 1 120 ? -10.174 -3.242 13.735 1.00 89.31 120 VAL A CA 1
ATOM 913 C C . VAL A 1 120 ? -11.252 -4.268 13.385 1.00 89.31 120 VAL A C 1
ATOM 915 O O . VAL A 1 120 ? -11.602 -4.413 12.211 1.00 89.31 120 VAL A O 1
ATOM 918 N N . ALA A 1 121 ? -11.832 -4.941 14.383 1.00 89.25 121 ALA A N 1
ATOM 919 C CA . ALA A 1 121 ? -12.899 -5.918 14.176 1.00 89.25 121 ALA A CA 1
ATOM 920 C C . ALA A 1 121 ? -14.129 -5.287 13.507 1.00 89.25 121 ALA A C 1
ATOM 922 O O . ALA A 1 121 ? -14.671 -5.853 12.554 1.00 89.25 121 ALA A O 1
ATOM 923 N N . PHE A 1 122 ? -14.528 -4.090 13.945 1.00 89.00 122 PHE A N 1
ATOM 924 C CA . PHE A 1 122 ? -15.623 -3.340 13.338 1.00 89.00 122 PHE A CA 1
ATOM 925 C C . PHE A 1 122 ? -15.343 -3.021 11.867 1.00 89.00 122 PHE A C 1
ATOM 927 O O . PHE A 1 122 ? -16.189 -3.280 11.010 1.00 89.00 122 PHE A O 1
ATOM 934 N N . VAL A 1 123 ? -14.156 -2.495 11.546 1.00 89.56 123 VAL A N 1
ATOM 935 C CA . VAL A 1 123 ? -13.777 -2.195 10.158 1.00 89.56 123 VAL A CA 1
ATOM 936 C C . VAL A 1 123 ? -13.789 -3.464 9.308 1.00 89.56 123 VAL A C 1
ATOM 938 O O . VAL A 1 123 ? -14.422 -3.468 8.252 1.00 89.56 123 VAL A O 1
ATOM 941 N N . ARG A 1 124 ? -13.161 -4.552 9.774 1.00 88.12 124 ARG A N 1
ATOM 942 C CA . ARG A 1 124 ? -13.133 -5.832 9.050 1.00 88.12 124 ARG A CA 1
ATOM 943 C C . ARG A 1 124 ? -14.534 -6.319 8.710 1.00 88.12 124 ARG A C 1
ATOM 945 O O . ARG A 1 124 ? -14.791 -6.624 7.557 1.00 88.12 124 ARG A O 1
ATOM 952 N N . GLN A 1 125 ? -15.451 -6.318 9.676 1.00 88.25 125 GLN A N 1
ATOM 953 C CA . GLN A 1 125 ? -16.818 -6.809 9.473 1.00 88.25 125 GLN A CA 1
ATOM 954 C C . GLN A 1 125 ? -17.641 -5.958 8.493 1.00 88.25 125 GLN A C 1
ATOM 956 O O . GLN A 1 125 ? -18.555 -6.481 7.858 1.00 88.25 125 GLN A O 1
ATOM 961 N N . ASN A 1 126 ? -17.339 -4.662 8.362 1.00 87.00 126 ASN A N 1
ATOM 962 C CA . ASN A 1 126 ? -18.177 -3.716 7.618 1.00 87.00 126 ASN A CA 1
ATOM 963 C C . ASN A 1 126 ? -17.607 -3.294 6.251 1.00 87.00 126 ASN A C 1
ATOM 965 O O . ASN A 1 126 ? -18.348 -2.754 5.425 1.00 87.00 126 ASN A O 1
ATOM 969 N N . VAL A 1 127 ? -16.322 -3.534 5.967 1.00 87.88 127 VAL A N 1
ATOM 970 C CA . VAL A 1 127 ? -15.743 -3.251 4.643 1.00 87.88 127 VAL A CA 1
ATOM 971 C C . VAL A 1 127 ? -16.206 -4.303 3.640 1.00 87.88 127 VAL A C 1
ATOM 973 O O . VAL A 1 127 ? -15.819 -5.460 3.717 1.00 87.88 127 VAL A O 1
ATOM 976 N N . GLN A 1 128 ? -17.008 -3.910 2.655 1.00 87.38 128 GLN A N 1
ATOM 977 C CA . GLN A 1 128 ? -17.478 -4.839 1.617 1.00 87.38 128 GLN A CA 1
ATOM 978 C C . GLN A 1 128 ? -16.398 -5.137 0.574 1.00 87.38 128 GLN A C 1
ATOM 980 O O . GLN A 1 128 ? -16.225 -6.275 0.150 1.00 87.38 128 GLN A O 1
ATOM 985 N N . PHE A 1 129 ? -15.687 -4.094 0.150 1.00 88.69 129 PHE A N 1
ATOM 986 C CA . PHE A 1 129 ? -14.604 -4.169 -0.818 1.00 88.69 129 PHE A CA 1
ATOM 987 C C . PHE A 1 129 ? -13.739 -2.918 -0.739 1.00 88.69 129 PHE A C 1
ATOM 989 O O . PHE A 1 129 ? -14.169 -1.874 -0.242 1.00 88.69 129 PHE A O 1
ATOM 996 N N . PHE A 1 130 ? -12.544 -3.000 -1.307 1.00 89.88 130 PHE A N 1
ATOM 997 C CA . PHE A 1 130 ? -11.715 -1.836 -1.589 1.00 89.88 130 PHE A CA 1
ATOM 998 C C . PHE A 1 130 ? -11.234 -1.882 -3.036 1.00 89.88 130 PHE A C 1
ATOM 1000 O O . PHE A 1 130 ? -11.190 -2.935 -3.672 1.00 89.88 130 PHE A O 1
ATOM 1007 N N . THR A 1 131 ? -10.914 -0.716 -3.586 1.00 92.06 131 THR A N 1
ATOM 1008 C CA . THR A 1 131 ? -10.419 -0.598 -4.958 1.00 92.06 131 THR A CA 1
ATOM 1009 C C . THR A 1 131 ? -9.028 -0.001 -4.930 1.00 92.06 131 THR A C 1
ATOM 1011 O O . THR A 1 131 ? -8.837 1.119 -4.454 1.00 92.06 131 THR A O 1
ATOM 1014 N N . ILE A 1 132 ? -8.066 -0.737 -5.471 1.00 91.94 132 ILE A N 1
ATOM 1015 C CA . ILE A 1 132 ? -6.720 -0.234 -5.708 1.00 91.94 132 ILE A CA 1
ATOM 1016 C C . ILE A 1 132 ? -6.748 0.486 -7.051 1.00 91.94 132 ILE A C 1
ATOM 1018 O O . ILE A 1 132 ? -7.050 -0.125 -8.071 1.00 91.94 132 ILE A O 1
ATOM 1022 N N . ASN A 1 133 ? -6.436 1.780 -7.044 1.00 91.94 133 ASN A N 1
ATOM 1023 C CA . ASN A 1 133 ? -6.296 2.591 -8.250 1.00 91.94 133 ASN A CA 1
ATOM 1024 C C . ASN A 1 133 ? -4.863 3.109 -8.311 1.00 91.94 133 ASN A C 1
ATOM 1026 O O . ASN A 1 133 ? -4.417 3.763 -7.368 1.00 91.94 133 ASN A O 1
ATOM 1030 N N . GLN A 1 134 ? -4.149 2.806 -9.389 1.00 91.31 134 GLN A N 1
ATOM 1031 C CA . GLN A 1 134 ? -2.732 3.122 -9.535 1.00 91.31 134 GLN A CA 1
ATOM 1032 C C . GLN A 1 134 ? -2.453 3.648 -10.936 1.00 91.31 134 GLN A C 1
ATOM 1034 O O . GLN A 1 134 ? -2.860 3.032 -11.914 1.00 91.31 134 GLN A O 1
ATOM 1039 N N . ARG A 1 135 ? -1.717 4.756 -11.023 1.00 92.50 135 ARG A N 1
ATOM 1040 C CA . ARG A 1 135 ? -1.182 5.276 -12.282 1.00 92.50 135 ARG A CA 1
ATOM 1041 C C . ARG A 1 135 ? 0.323 5.092 -12.271 1.00 92.50 135 ARG A C 1
ATOM 1043 O O . ARG A 1 135 ? 1.011 5.734 -11.482 1.00 92.50 135 ARG A O 1
ATOM 1050 N N . VAL A 1 136 ? 0.830 4.181 -13.095 1.00 93.06 136 VAL A N 1
ATOM 1051 C CA . VAL A 1 136 ? 2.231 3.741 -13.012 1.00 93.06 136 VAL A CA 1
ATOM 1052 C C . VAL A 1 136 ? 2.869 3.591 -14.384 1.00 93.06 136 VAL A C 1
ATOM 1054 O O . VAL A 1 136 ? 2.190 3.424 -15.396 1.00 93.06 136 VAL A O 1
ATOM 1057 N N . LYS A 1 137 ? 4.201 3.631 -14.391 1.00 93.56 137 LYS A N 1
ATOM 1058 C CA . LYS A 1 137 ? 5.059 3.345 -15.538 1.00 93.56 137 LYS A CA 1
ATOM 1059 C C . LYS A 1 137 ? 6.228 2.478 -15.073 1.00 93.56 137 LYS A C 1
ATOM 1061 O O . LYS A 1 137 ? 6.834 2.766 -14.044 1.00 93.56 137 LYS A O 1
ATOM 1066 N N . ALA A 1 138 ? 6.566 1.451 -15.844 1.00 93.44 138 ALA A N 1
ATOM 1067 C CA . ALA A 1 138 ? 7.743 0.616 -15.645 1.00 93.44 138 ALA A CA 1
ATOM 1068 C C . ALA A 1 138 ? 8.771 0.857 -16.751 1.00 93.44 138 ALA A C 1
ATOM 1070 O O . ALA A 1 138 ? 8.450 0.907 -17.938 1.00 93.44 138 ALA A O 1
ATOM 1071 N N . ALA A 1 139 ? 10.036 0.960 -16.350 1.00 91.06 139 ALA A N 1
ATOM 1072 C CA . ALA A 1 139 ? 11.159 1.127 -17.258 1.00 91.06 139 ALA A CA 1
ATOM 1073 C C . ALA A 1 139 ? 12.280 0.152 -16.884 1.00 91.06 139 ALA A C 1
ATOM 1075 O O . ALA A 1 139 ? 12.939 0.314 -15.861 1.00 91.06 139 ALA A O 1
ATOM 1076 N N . ALA A 1 140 ? 12.508 -0.847 -17.736 1.00 87.69 140 ALA A N 1
ATOM 1077 C CA . ALA A 1 140 ? 13.694 -1.696 -17.693 1.00 87.69 140 ALA A CA 1
ATOM 1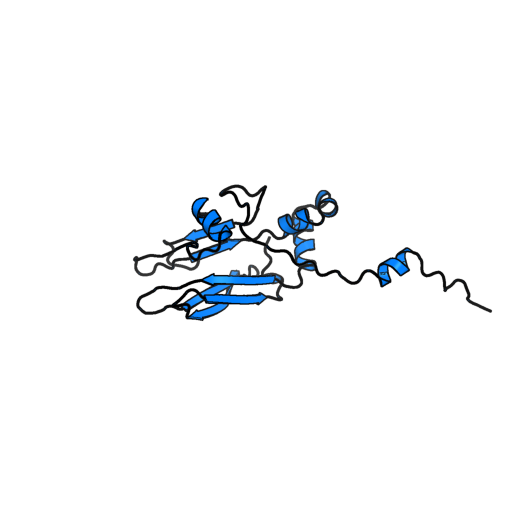078 C C . ALA A 1 140 ? 14.073 -2.148 -19.117 1.00 87.69 140 ALA A C 1
ATOM 1080 O O . ALA A 1 140 ? 13.209 -2.128 -20.003 1.00 87.69 140 ALA A O 1
ATOM 1081 N N . PRO A 1 141 ? 15.328 -2.589 -19.349 1.00 86.81 141 PRO A N 1
ATOM 1082 C CA . PRO A 1 141 ? 15.788 -3.001 -20.676 1.00 86.81 141 PRO A CA 1
ATOM 1083 C C . PRO A 1 141 ? 14.955 -4.128 -21.298 1.00 86.81 141 PRO A C 1
ATOM 1085 O O . PRO A 1 141 ? 14.637 -4.069 -22.480 1.00 86.81 141 PRO A O 1
ATOM 1088 N N . ASN A 1 142 ? 14.564 -5.123 -20.492 1.00 84.56 142 ASN A N 1
ATOM 1089 C CA . ASN A 1 142 ? 13.991 -6.378 -20.995 1.00 84.56 142 ASN A CA 1
ATOM 1090 C C . ASN A 1 142 ? 12.567 -6.669 -20.495 1.00 84.56 142 ASN A C 1
ATOM 1092 O O . ASN A 1 142 ? 11.951 -7.627 -20.951 1.00 84.56 142 ASN A O 1
ATOM 1096 N N . ASN A 1 143 ? 12.040 -5.895 -19.539 1.00 86.31 143 ASN A N 1
ATOM 1097 C CA . ASN A 1 143 ? 10.704 -6.123 -18.990 1.00 86.31 143 ASN A CA 1
ATOM 1098 C C . ASN A 1 143 ? 10.091 -4.826 -18.446 1.00 86.31 143 ASN A C 1
ATOM 1100 O O . ASN A 1 143 ? 10.603 -4.245 -17.497 1.00 86.31 143 ASN A O 1
ATOM 1104 N N . GLN A 1 144 ? 8.978 -4.392 -19.031 1.00 93.19 144 GLN A N 1
ATOM 1105 C CA . GLN A 1 144 ? 8.242 -3.183 -18.632 1.00 93.19 144 GLN A CA 1
ATOM 1106 C C . GLN A 1 144 ? 6.906 -3.544 -17.965 1.00 93.19 144 GLN A C 1
ATOM 1108 O O . GLN A 1 144 ? 5.933 -2.802 -18.050 1.00 93.19 144 GLN A O 1
ATOM 1113 N N . THR A 1 145 ? 6.849 -4.712 -17.325 1.00 93.50 145 THR A N 1
ATOM 1114 C CA . THR A 1 145 ? 5.679 -5.196 -16.586 1.00 93.50 145 THR A CA 1
ATOM 1115 C C . THR A 1 145 ? 5.697 -4.663 -15.160 1.00 93.50 145 THR A C 1
ATOM 1117 O O . THR A 1 145 ? 6.701 -4.810 -14.462 1.00 93.50 145 THR A O 1
ATOM 1120 N N . ILE A 1 146 ? 4.578 -4.099 -14.707 1.00 93.50 146 ILE A N 1
ATOM 1121 C CA . ILE A 1 146 ? 4.340 -3.812 -13.290 1.00 93.50 146 ILE A CA 1
ATOM 1122 C C . ILE A 1 146 ? 3.717 -5.023 -12.609 1.00 93.50 146 ILE A C 1
ATOM 1124 O O . ILE A 1 146 ? 3.031 -5.829 -13.236 1.00 93.50 146 ILE A O 1
ATOM 1128 N N . LYS A 1 147 ? 3.959 -5.152 -11.307 1.00 95.00 147 LYS A N 1
ATOM 1129 C CA . LYS A 1 147 ? 3.249 -6.091 -10.442 1.00 95.00 147 LYS A CA 1
ATOM 1130 C C . LYS A 1 147 ? 2.718 -5.319 -9.251 1.00 95.00 147 LYS A C 1
ATOM 1132 O O . LYS A 1 147 ? 3.504 -4.742 -8.507 1.00 95.00 147 LYS A O 1
ATOM 1137 N N . ILE A 1 148 ? 1.402 -5.311 -9.087 1.00 95.25 148 ILE A N 1
ATOM 1138 C CA . ILE A 1 148 ? 0.740 -4.756 -7.907 1.00 95.25 148 ILE A CA 1
ATOM 1139 C C . ILE A 1 148 ? 0.136 -5.935 -7.160 1.00 95.25 148 ILE A C 1
ATOM 1141 O O . ILE A 1 148 ? -0.632 -6.715 -7.726 1.00 95.25 148 ILE A O 1
ATOM 1145 N N . ALA A 1 149 ? 0.517 -6.081 -5.899 1.00 94.94 149 ALA A N 1
ATOM 1146 C CA . ALA A 1 149 ? 0.088 -7.168 -5.039 1.00 94.94 149 ALA A CA 1
ATOM 1147 C C . ALA A 1 149 ? -0.494 -6.614 -3.737 1.00 94.94 149 ALA A C 1
ATOM 1149 O O . ALA A 1 149 ? -0.157 -5.508 -3.319 1.00 94.94 149 ALA A O 1
ATOM 1150 N N . ALA A 1 150 ? -1.353 -7.405 -3.103 1.00 94.50 150 ALA A N 1
ATOM 1151 C CA . ALA A 1 150 ? -1.845 -7.169 -1.752 1.00 94.50 150 ALA A CA 1
ATOM 1152 C C . ALA A 1 150 ? -1.294 -8.261 -0.827 1.00 94.50 150 ALA A C 1
ATOM 1154 O O . ALA A 1 150 ? -1.140 -9.412 -1.244 1.00 94.50 150 ALA A O 1
ATOM 1155 N N . TYR A 1 151 ? -0.951 -7.898 0.406 1.00 94.19 151 TYR A N 1
ATOM 1156 C CA . TYR A 1 151 ? -0.363 -8.826 1.367 1.00 94.19 151 TYR A CA 1
ATOM 1157 C C . TYR A 1 151 ? -1.454 -9.564 2.142 1.00 94.19 151 TYR A C 1
ATOM 1159 O O . TYR A 1 151 ? -2.342 -8.924 2.699 1.00 94.19 151 TYR A O 1
ATOM 1167 N N . LEU A 1 152 ? -1.375 -10.893 2.186 1.00 93.06 152 LEU A N 1
ATOM 1168 C CA . LEU A 1 152 ? -2.294 -11.761 2.915 1.00 93.06 152 LEU A CA 1
ATOM 1169 C C . LEU A 1 152 ? -1.597 -12.299 4.178 1.00 93.06 152 LEU A C 1
ATOM 1171 O O . LEU A 1 152 ? -0.778 -13.219 4.068 1.00 93.06 152 LEU A O 1
ATOM 1175 N N . PRO A 1 153 ? -1.907 -11.772 5.380 1.00 88.56 153 PRO A N 1
ATOM 1176 C CA . PRO A 1 153 ? -1.214 -12.159 6.610 1.00 88.56 153 PRO A CA 1
ATOM 1177 C C . PRO A 1 153 ? -1.423 -13.617 7.000 1.00 88.56 153 PRO A C 1
ATOM 1179 O O . PRO A 1 153 ? -0.511 -14.242 7.529 1.00 88.56 153 PRO A O 1
ATOM 1182 N N . THR A 1 154 ? -2.604 -14.176 6.718 1.00 89.50 154 THR A N 1
ATOM 1183 C CA . THR A 1 154 ? -2.956 -15.554 7.100 1.00 89.50 154 THR A CA 1
ATOM 1184 C C . THR A 1 154 ? -2.048 -16.594 6.447 1.00 89.50 154 THR A C 1
ATOM 1186 O O . THR A 1 154 ? -1.833 -17.662 7.014 1.00 89.50 154 THR A O 1
ATOM 1189 N N . THR A 1 155 ? -1.491 -16.275 5.276 1.00 92.56 155 THR A N 1
ATOM 1190 C CA . THR A 1 155 ? -0.552 -17.129 4.540 1.00 92.56 155 THR A CA 1
ATOM 1191 C C . THR A 1 155 ? 0.851 -16.536 4.440 1.00 92.56 155 THR A C 1
ATOM 1193 O O . THR A 1 155 ? 1.672 -17.097 3.720 1.00 92.56 155 THR A O 1
ATOM 1196 N N . ASP A 1 156 ? 1.114 -15.399 5.095 1.00 91.88 156 ASP A N 1
ATOM 1197 C CA . ASP A 1 156 ? 2.413 -14.709 5.072 1.00 91.88 156 ASP A CA 1
ATOM 1198 C C . ASP A 1 156 ? 2.948 -14.478 3.639 1.00 91.88 156 ASP A C 1
ATOM 1200 O O . ASP A 1 156 ? 4.117 -14.717 3.336 1.00 91.88 156 ASP A O 1
ATOM 1204 N N . ASN A 1 157 ? 2.069 -14.071 2.711 1.00 93.00 157 ASN A N 1
ATOM 1205 C CA . ASN A 1 157 ? 2.400 -14.025 1.284 1.00 93.00 157 ASN A CA 1
ATOM 1206 C C . ASN A 1 157 ? 1.766 -12.836 0.547 1.00 93.00 157 ASN A C 1
ATOM 1208 O O . ASN A 1 157 ? 0.703 -12.340 0.911 1.00 93.00 157 ASN A O 1
ATOM 1212 N N . TRP A 1 158 ? 2.401 -12.421 -0.548 1.00 93.38 158 TRP A N 1
ATOM 1213 C CA . TRP A 1 158 ? 1.867 -11.439 -1.487 1.00 93.38 158 TRP A CA 1
ATOM 1214 C C . TRP A 1 158 ? 1.022 -12.118 -2.565 1.00 93.38 158 TRP A C 1
ATOM 1216 O O . TRP A 1 158 ? 1.495 -12.991 -3.294 1.00 93.38 158 TRP A O 1
ATOM 1226 N N . VAL A 1 159 ? -0.220 -11.666 -2.720 1.00 94.94 159 VAL A N 1
ATOM 1227 C CA . VAL A 1 159 ? -1.124 -12.118 -3.781 1.00 94.94 159 VAL A CA 1
ATOM 1228 C C . VAL A 1 159 ? -1.141 -11.068 -4.883 1.00 94.94 159 VAL A C 1
ATOM 1230 O O . VAL A 1 159 ? -1.549 -9.926 -4.657 1.00 94.94 159 VAL A O 1
ATOM 1233 N N . THR A 1 160 ? -0.680 -11.446 -6.077 1.00 95.62 160 THR A N 1
ATOM 1234 C CA . THR A 1 160 ? -0.651 -10.552 -7.245 1.00 95.62 160 THR A CA 1
ATOM 1235 C C . THR A 1 160 ? -2.075 -10.229 -7.684 1.00 95.62 160 THR A C 1
ATOM 1237 O O . THR A 1 160 ? -2.864 -11.136 -7.923 1.00 95.62 160 THR A O 1
ATOM 1240 N N . GLN A 1 161 ? -2.381 -8.939 -7.800 1.00 95.19 161 GLN A N 1
ATOM 1241 C CA . GLN A 1 161 ? -3.694 -8.426 -8.198 1.00 95.19 161 GLN A CA 1
ATOM 1242 C C . GLN A 1 161 ? -3.669 -7.908 -9.637 1.00 95.19 161 GLN A C 1
ATOM 1244 O O . GLN A 1 161 ? -4.615 -8.109 -10.388 1.00 95.19 161 GLN A O 1
ATOM 1249 N N . ILE A 1 162 ? -2.567 -7.260 -10.029 1.00 95.06 162 ILE A N 1
ATOM 1250 C CA . ILE A 1 162 ? -2.340 -6.744 -11.383 1.00 95.06 162 ILE A CA 1
ATOM 1251 C C . ILE A 1 162 ? -0.933 -7.157 -11.818 1.00 95.06 162 ILE A C 1
ATOM 1253 O O . ILE A 1 162 ? 0.032 -6.964 -11.073 1.00 95.06 162 ILE A O 1
ATOM 1257 N N . GLN A 1 163 ? -0.813 -7.698 -13.030 1.00 95.69 163 GLN A N 1
ATOM 1258 C CA . GLN A 1 163 ? 0.465 -7.981 -13.679 1.00 95.69 163 GLN A CA 1
ATOM 1259 C C . GLN A 1 163 ? 0.358 -7.673 -15.172 1.00 95.69 163 GLN A C 1
ATOM 1261 O O . GLN A 1 163 ? -0.041 -8.524 -15.965 1.00 95.69 163 GLN A O 1
ATOM 1266 N N . GLU A 1 164 ? 0.718 -6.451 -15.547 1.00 95.38 164 GLU A N 1
ATOM 1267 C CA . GLU A 1 164 ? 0.511 -5.933 -16.899 1.00 95.38 164 GLU A CA 1
ATOM 1268 C C . GLU A 1 164 ? 1.682 -5.062 -17.360 1.00 95.38 164 GLU A C 1
ATOM 1270 O O . GLU A 1 164 ? 2.453 -4.540 -16.554 1.00 95.38 164 GLU A O 1
ATOM 1275 N N . SER A 1 165 ? 1.833 -4.911 -18.676 1.00 94.56 165 SER A N 1
ATOM 1276 C CA . SER A 1 165 ? 2.828 -4.013 -19.269 1.00 94.56 165 SER A CA 1
ATOM 1277 C C . SER A 1 165 ? 2.431 -2.551 -19.048 1.00 94.56 165 SER A C 1
ATOM 1279 O O . SER A 1 165 ? 1.327 -2.155 -19.402 1.00 94.56 165 SER A O 1
ATOM 1281 N N . ALA A 1 166 ? 3.354 -1.729 -18.547 1.00 94.25 166 ALA A N 1
ATOM 1282 C CA . ALA A 1 166 ? 3.161 -0.299 -18.301 1.00 94.25 166 ALA A CA 1
ATOM 1283 C C . ALA A 1 166 ? 4.333 0.518 -18.874 1.00 94.25 166 ALA A C 1
ATOM 1285 O O . ALA A 1 166 ? 5.020 1.244 -18.157 1.00 94.25 166 ALA A O 1
ATOM 1286 N N . LYS A 1 167 ? 4.609 0.366 -20.176 1.00 93.81 167 LYS A N 1
ATOM 1287 C CA . LYS A 1 167 ? 5.701 1.083 -20.864 1.00 93.81 167 LYS A CA 1
ATOM 1288 C C . LYS A 1 167 ? 5.535 2.607 -20.805 1.00 93.81 167 LYS A C 1
ATOM 1290 O O . LYS A 1 167 ? 6.523 3.331 -20.699 1.00 93.81 167 LYS A O 1
ATOM 1295 N N . GLU A 1 168 ? 4.293 3.076 -20.848 1.00 92.38 168 GLU A N 1
ATOM 1296 C CA . GLU A 1 168 ? 3.909 4.464 -20.592 1.00 92.38 168 GLU A CA 1
ATOM 1297 C C . GLU A 1 168 ? 3.008 4.541 -19.361 1.00 92.38 168 GLU A C 1
ATOM 1299 O O . GLU A 1 168 ? 2.495 3.515 -18.903 1.00 92.38 168 GLU A O 1
ATOM 1304 N N . PHE A 1 169 ? 2.817 5.753 -18.829 1.00 92.31 169 PHE A N 1
ATOM 1305 C CA . PHE A 1 169 ? 1.900 5.965 -17.712 1.00 92.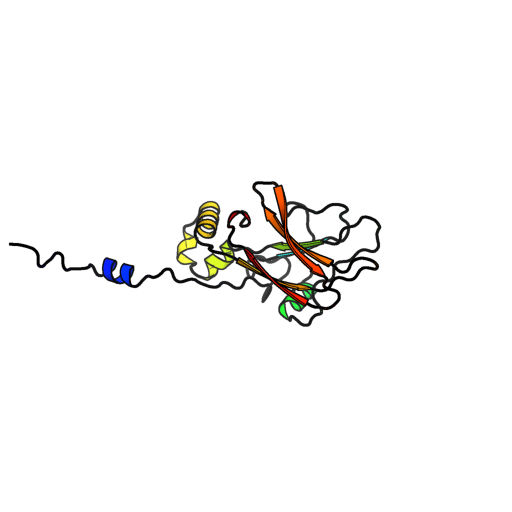31 169 PHE A CA 1
ATOM 1306 C C . PHE A 1 169 ? 0.510 5.442 -18.058 1.00 92.31 169 PHE A C 1
ATOM 1308 O O . PHE A 1 169 ? -0.134 5.921 -18.991 1.00 92.31 169 PHE A O 1
ATOM 1315 N N . SER A 1 170 ? 0.082 4.444 -17.295 1.00 92.75 170 SER A N 1
ATOM 1316 C CA . SER A 1 170 ? -1.169 3.726 -17.498 1.00 92.75 170 SER A CA 1
ATOM 1317 C C . SER A 1 170 ? -1.921 3.648 -16.179 1.00 92.75 170 SER A C 1
ATOM 1319 O O . SER A 1 170 ? -1.309 3.480 -15.120 1.00 92.75 170 SER A O 1
ATOM 1321 N N . ASP A 1 171 ? -3.241 3.787 -16.254 1.00 93.62 171 ASP A N 1
ATOM 1322 C CA . ASP A 1 171 ? -4.131 3.667 -15.107 1.00 93.62 171 ASP A CA 1
ATOM 1323 C C . ASP A 1 171 ? -4.592 2.216 -14.966 1.00 93.62 171 ASP A C 1
ATOM 1325 O O . ASP A 1 171 ? -5.171 1.641 -15.886 1.00 93.62 171 ASP A O 1
ATOM 1329 N N . PHE A 1 172 ? -4.367 1.642 -13.791 1.00 94.12 172 PHE A N 1
ATOM 1330 C CA . PHE A 1 172 ? -4.838 0.320 -13.411 1.00 94.12 172 PHE A CA 1
ATOM 1331 C C . PHE A 1 172 ? -5.823 0.440 -12.254 1.00 94.12 172 PHE A C 1
ATOM 1333 O O . PHE A 1 172 ? -5.627 1.225 -11.320 1.00 94.12 172 PHE A O 1
ATOM 1340 N N . SER A 1 173 ? -6.880 -0.365 -12.307 1.00 94.69 173 SER A N 1
ATOM 1341 C CA . SER A 1 173 ? -7.900 -0.422 -11.267 1.00 94.69 173 SER A CA 1
ATOM 1342 C C . SER A 1 173 ? -8.310 -1.865 -11.026 1.00 94.69 173 SER A C 1
ATOM 1344 O O . SER A 1 173 ? -8.645 -2.581 -11.968 1.00 94.69 173 SER A O 1
ATOM 1346 N N . ILE A 1 174 ? -8.289 -2.290 -9.765 1.00 94.75 174 ILE A N 1
ATOM 1347 C CA . ILE A 1 174 ? -8.778 -3.605 -9.355 1.00 94.75 174 ILE A CA 1
ATOM 1348 C C . ILE A 1 174 ? -9.600 -3.472 -8.079 1.00 94.75 174 ILE A C 1
ATOM 1350 O O . ILE A 1 174 ? -9.207 -2.788 -7.131 1.00 94.75 174 ILE A O 1
ATOM 1354 N N . GLN A 1 175 ? -10.766 -4.111 -8.066 1.00 93.88 175 GLN A N 1
ATOM 1355 C CA . GLN A 1 175 ? -11.600 -4.239 -6.879 1.00 93.88 175 GLN A CA 1
ATOM 1356 C C . GLN A 1 175 ? -11.296 -5.571 -6.195 1.00 93.88 175 GLN A C 1
ATOM 1358 O O . GLN A 1 175 ? -11.263 -6.612 -6.847 1.00 93.88 175 GLN A O 1
ATOM 1363 N N . ILE A 1 176 ? -11.103 -5.525 -4.880 1.00 91.75 176 ILE A N 1
ATOM 1364 C CA . ILE A 1 176 ? -10.837 -6.689 -4.043 1.00 91.75 176 ILE A CA 1
ATOM 1365 C C . ILE A 1 176 ? -11.985 -6.817 -3.044 1.00 91.75 176 ILE A C 1
ATOM 1367 O O . ILE A 1 176 ? -12.207 -5.929 -2.218 1.00 91.75 176 ILE A O 1
ATOM 1371 N N . ASN A 1 177 ? -12.704 -7.936 -3.141 1.00 89.06 177 ASN A N 1
ATOM 1372 C CA . ASN A 1 177 ? -13.860 -8.284 -2.307 1.00 89.06 177 ASN A CA 1
ATOM 1373 C C . ASN A 1 177 ? -13.468 -9.305 -1.226 1.00 89.06 177 ASN A C 1
ATOM 1375 O O . ASN A 1 177 ? -14.234 -10.211 -0.909 1.00 89.06 177 ASN A O 1
ATOM 1379 N N . ASP A 1 178 ? -12.241 -9.200 -0.719 1.00 85.62 178 ASP A N 1
ATOM 1380 C CA . ASP A 1 178 ? -11.680 -10.113 0.270 1.00 85.62 178 ASP A CA 1
ATOM 1381 C C . ASP A 1 178 ? -11.130 -9.310 1.454 1.00 85.62 178 ASP A C 1
ATOM 1383 O O . ASP A 1 178 ? -10.147 -8.573 1.345 1.00 85.62 178 ASP A O 1
ATOM 1387 N N . GLN A 1 179 ? -11.802 -9.440 2.596 1.00 83.00 179 GLN A N 1
ATOM 1388 C CA . GLN A 1 179 ? -11.456 -8.744 3.834 1.00 83.00 179 GLN A CA 1
ATOM 1389 C C . GLN A 1 179 ? -10.177 -9.290 4.479 1.00 83.00 179 GLN A C 1
ATOM 1391 O O . GLN A 1 179 ? -9.615 -8.622 5.342 1.00 83.00 179 GLN A O 1
ATOM 1396 N N . ASN A 1 180 ? -9.670 -10.457 4.061 1.00 86.94 180 ASN A N 1
ATOM 1397 C CA . ASN A 1 180 ? -8.445 -11.031 4.627 1.00 86.94 180 ASN A CA 1
ATOM 1398 C C . ASN A 1 180 ? -7.193 -10.183 4.331 1.00 86.94 180 ASN A C 1
ATOM 1400 O O . ASN A 1 180 ? -6.168 -10.347 4.989 1.00 86.94 180 ASN A O 1
ATOM 1404 N N . PHE A 1 181 ? -7.278 -9.258 3.370 1.00 87.75 181 PHE A N 1
ATOM 1405 C CA . PHE A 1 181 ? -6.238 -8.265 3.088 1.00 87.75 181 PHE A CA 1
ATOM 1406 C C . PHE A 1 181 ? -6.274 -7.051 4.033 1.00 87.75 181 PHE A C 1
ATOM 1408 O O . PHE A 1 181 ? -5.402 -6.188 3.951 1.00 87.75 181 PHE A O 1
ATOM 1415 N N . ILE A 1 182 ? -7.267 -6.958 4.925 1.00 83.00 182 ILE A N 1
ATOM 1416 C CA . ILE A 1 182 ? -7.347 -5.924 5.961 1.00 83.00 182 ILE A CA 1
ATOM 1417 C C . ILE A 1 182 ? -6.601 -6.432 7.190 1.00 83.00 182 ILE A C 1
ATOM 1419 O O . ILE A 1 182 ? -7.103 -7.268 7.947 1.00 83.00 182 ILE A O 1
ATOM 1423 N N . THR A 1 183 ? -5.389 -5.932 7.383 1.00 77.81 183 THR A N 1
ATOM 1424 C CA . THR A 1 183 ? -4.515 -6.321 8.494 1.00 77.81 183 THR A CA 1
ATOM 1425 C C . THR A 1 183 ? -4.802 -5.497 9.745 1.00 77.81 183 THR A C 1
ATOM 1427 O O . THR A 1 183 ? -5.629 -4.583 9.710 1.00 77.81 183 THR A O 1
ATOM 1430 N N . ASP A 1 184 ? -4.171 -5.892 10.850 1.00 67.38 184 ASP A N 1
ATOM 1431 C CA . ASP A 1 184 ? -4.105 -5.066 12.059 1.00 67.38 184 ASP A CA 1
ATOM 1432 C C . ASP A 1 184 ? -3.233 -3.822 11.796 1.00 67.38 184 ASP A C 1
ATOM 1434 O O . ASP A 1 184 ? -2.356 -3.909 10.894 1.00 67.38 184 ASP A O 1
#